Protein AF-A0A7R9XYP1-F1 (afdb_monomer_lite)

Structure (mmCIF, N/CA/C/O backbone):
data_AF-A0A7R9XYP1-F1
#
_entry.id   AF-A0A7R9XYP1-F1
#
loop_
_atom_site.group_PDB
_atom_site.id
_atom_site.type_symbol
_atom_site.label_atom_id
_atom_site.label_alt_id
_atom_site.label_comp_id
_atom_site.label_asym_id
_atom_site.label_entity_id
_atom_site.label_seq_id
_atom_site.pdbx_PDB_ins_code
_atom_site.Cartn_x
_atom_site.Cartn_y
_atom_site.Cartn_z
_atom_site.occupancy
_atom_site.B_iso_or_equiv
_atom_site.auth_seq_id
_atom_site.auth_comp_id
_atom_site.auth_asym_id
_atom_site.auth_atom_id
_atom_site.pdbx_PDB_model_num
ATOM 1 N N . GLY A 1 1 ? -7.549 13.924 6.462 1.00 68.00 1 GLY A N 1
ATOM 2 C CA . GLY A 1 1 ? -8.586 14.128 7.498 1.00 68.00 1 GLY A CA 1
ATOM 3 C C . GLY A 1 1 ? -9.269 12.816 7.848 1.00 68.00 1 GLY A C 1
ATOM 4 O O . GLY A 1 1 ? -9.060 11.840 7.143 1.00 68.00 1 GLY A O 1
ATOM 5 N N . ILE A 1 2 ? -10.069 12.779 8.919 1.00 80.44 2 ILE A N 1
ATOM 6 C CA . ILE A 1 2 ? -10.777 11.567 9.375 1.00 80.44 2 ILE A CA 1
ATOM 7 C C . ILE A 1 2 ? -12.283 11.784 9.229 1.00 80.44 2 ILE A C 1
ATOM 9 O O . ILE A 1 2 ? -12.805 12.794 9.703 1.00 80.44 2 ILE A O 1
ATOM 13 N N . ARG A 1 3 ? -12.987 10.841 8.600 1.00 81.38 3 ARG A N 1
ATOM 14 C CA . ARG A 1 3 ? -14.446 10.873 8.453 1.00 81.38 3 ARG A CA 1
ATOM 15 C C . ARG A 1 3 ? -15.066 9.617 9.051 1.00 81.38 3 ARG A C 1
ATOM 17 O O . ARG A 1 3 ? -14.704 8.514 8.659 1.00 81.38 3 ARG A O 1
ATOM 24 N N . TYR A 1 4 ? -16.046 9.801 9.931 1.00 76.25 4 TYR A N 1
ATOM 25 C CA . TYR A 1 4 ? -16.858 8.718 10.486 1.00 76.25 4 TYR A CA 1
ATOM 26 C C . TYR A 1 4 ? -18.240 8.715 9.852 1.00 76.25 4 TYR A C 1
ATOM 28 O O . TYR A 1 4 ? -18.924 9.742 9.810 1.00 76.25 4 TYR A O 1
ATOM 36 N N . GLN A 1 5 ? -18.651 7.553 9.367 1.00 76.19 5 GLN A N 1
ATOM 37 C CA . GLN A 1 5 ? -19.993 7.326 8.861 1.00 76.19 5 GLN A CA 1
ATOM 38 C C . GLN A 1 5 ? -20.880 6.696 9.936 1.00 76.19 5 GLN A C 1
ATOM 40 O O . GLN A 1 5 ? -20.410 6.140 10.928 1.00 76.19 5 GLN A O 1
ATOM 45 N N . ARG A 1 6 ? -22.199 6.828 9.761 1.00 66.88 6 ARG A N 1
ATOM 46 C CA . ARG A 1 6 ? -23.190 6.333 10.733 1.00 66.88 6 ARG A CA 1
ATOM 47 C C . ARG A 1 6 ? -23.241 4.806 10.808 1.00 66.88 6 ARG A C 1
ATOM 49 O O . ARG A 1 6 ? -23.666 4.277 11.826 1.00 66.88 6 ARG A O 1
ATOM 56 N N . ASP A 1 7 ? -22.811 4.131 9.751 1.00 69.12 7 ASP A N 1
ATOM 57 C CA . ASP A 1 7 ? -22.684 2.674 9.648 1.00 69.12 7 ASP A CA 1
ATOM 58 C C . ASP A 1 7 ? -21.411 2.125 10.322 1.00 69.12 7 ASP A C 1
ATOM 60 O O . ASP A 1 7 ? -21.233 0.913 10.399 1.00 69.12 7 ASP A O 1
ATOM 64 N N . GLY A 1 8 ? -20.542 2.998 10.848 1.00 66.44 8 GLY A N 1
ATOM 65 C CA . GLY A 1 8 ? -19.290 2.612 11.498 1.00 66.44 8 GLY A CA 1
ATOM 66 C C . GLY A 1 8 ? -18.087 2.534 10.556 1.00 66.44 8 GLY A C 1
ATOM 67 O O . GLY A 1 8 ? -16.997 2.193 11.017 1.00 66.44 8 GLY A O 1
ATOM 68 N N . VAL A 1 9 ? -18.243 2.884 9.272 1.00 74.75 9 VAL A N 1
ATOM 69 C CA . VAL A 1 9 ? -17.114 3.020 8.343 1.00 74.75 9 VAL A CA 1
ATOM 70 C C . VAL A 1 9 ? -16.311 4.274 8.690 1.00 74.75 9 VAL A C 1
ATOM 72 O O . VAL A 1 9 ? -16.847 5.388 8.721 1.00 74.75 9 VAL A O 1
ATOM 75 N N . THR A 1 10 ? -15.007 4.103 8.906 1.00 76.88 10 THR A N 1
ATOM 76 C CA . THR A 1 10 ? -14.071 5.208 9.140 1.00 76.88 10 THR A CA 1
ATOM 77 C C . THR A 1 10 ? -13.131 5.354 7.958 1.00 76.88 10 THR A C 1
ATOM 79 O O . THR A 1 10 ? -12.474 4.395 7.563 1.00 76.88 10 THR A O 1
ATOM 82 N N . LEU A 1 11 ? -13.035 6.567 7.423 1.00 82.44 11 LEU A N 1
ATOM 83 C CA . LEU A 1 11 ? -12.125 6.902 6.338 1.00 82.44 11 LEU A CA 1
ATOM 84 C C . LEU A 1 11 ? -11.005 7.798 6.867 1.00 82.44 11 LEU A C 1
ATOM 86 O O . LEU A 1 11 ? -11.275 8.835 7.479 1.00 82.44 11 LEU A O 1
ATOM 90 N N . TYR A 1 12 ? -9.761 7.392 6.628 1.00 83.12 12 TYR A N 1
ATOM 91 C CA . TYR A 1 12 ? -8.555 8.116 7.020 1.00 83.12 12 TYR A CA 1
ATOM 92 C C . TYR A 1 12 ? -7.833 8.593 5.761 1.00 83.12 12 TYR A C 1
ATOM 94 O O . TYR A 1 12 ? -7.255 7.795 5.037 1.00 83.12 12 TYR A O 1
ATOM 102 N N . GLY A 1 13 ? -7.875 9.896 5.499 1.00 83.25 13 GLY A N 1
ATOM 103 C CA . GLY A 1 13 ? -7.044 10.530 4.478 1.00 83.25 13 GLY A CA 1
ATOM 104 C C . GLY A 1 13 ? -5.761 11.057 5.108 1.00 83.25 13 GLY A C 1
ATOM 105 O O . GLY A 1 13 ? -5.828 11.907 6.004 1.00 83.25 13 GLY A O 1
ATOM 106 N N . LEU A 1 14 ? -4.612 10.581 4.643 1.00 83.06 14 LEU A N 1
ATOM 107 C CA . LEU A 1 14 ? -3.297 11.004 5.110 1.00 83.06 14 LEU A CA 1
ATOM 108 C C . LEU A 1 14 ? -2.415 11.312 3.898 1.00 83.06 14 LEU A C 1
ATOM 110 O O . LEU A 1 14 ? -2.340 10.510 2.974 1.00 83.06 14 LEU A O 1
ATOM 114 N N . LYS A 1 15 ? -1.768 12.480 3.910 1.00 83.31 15 LYS A N 1
ATOM 115 C CA . LYS A 1 15 ? -0.776 12.869 2.908 1.00 83.31 15 LYS A CA 1
ATOM 116 C C . LYS A 1 15 ? 0.605 12.664 3.518 1.00 83.31 15 LYS A C 1
ATOM 118 O O . LYS A 1 15 ? 0.927 13.305 4.517 1.00 83.31 15 LYS A O 1
ATOM 123 N N . VAL A 1 16 ? 1.387 11.754 2.947 1.00 79.62 16 VAL A N 1
ATOM 124 C CA . VAL A 1 16 ? 2.772 11.512 3.363 1.00 79.62 16 VAL A CA 1
ATOM 125 C C . VAL A 1 16 ? 3.680 12.412 2.534 1.00 79.62 16 VAL A C 1
ATOM 127 O O . VAL A 1 16 ? 3.735 12.262 1.320 1.00 79.62 16 VAL A O 1
ATOM 130 N N . GLU A 1 17 ? 4.380 13.349 3.173 1.00 75.50 17 GLU A N 1
ATOM 131 C CA . GLU A 1 17 ? 5.321 14.246 2.478 1.00 75.50 17 GLU A CA 1
ATOM 132 C C . GLU A 1 17 ? 6.781 13.789 2.618 1.00 75.50 17 GLU A C 1
ATOM 134 O O . GLU A 1 17 ? 7.586 13.999 1.717 1.00 75.50 17 GLU A O 1
ATOM 139 N N . ALA A 1 18 ? 7.139 13.131 3.720 1.00 72.94 18 ALA A N 1
ATOM 140 C CA . ALA A 1 18 ? 8.477 12.588 3.935 1.00 72.94 18 ALA A CA 1
ATOM 141 C C . ALA A 1 18 ? 8.430 11.428 4.935 1.00 72.94 18 ALA A C 1
ATOM 143 O O . ALA A 1 18 ? 7.580 11.409 5.830 1.00 72.94 18 ALA A O 1
ATOM 144 N N . ILE A 1 19 ? 9.361 10.481 4.797 1.00 75.56 19 ILE A N 1
ATOM 145 C CA . ILE A 1 19 ? 9.576 9.403 5.768 1.00 75.56 19 ILE A CA 1
ATOM 146 C C . ILE A 1 19 ? 11.072 9.349 6.088 1.00 75.56 19 ILE A C 1
ATOM 148 O O . ILE A 1 19 ? 11.888 9.102 5.202 1.00 75.56 19 ILE A O 1
ATOM 152 N N . MET A 1 20 ? 11.422 9.542 7.363 1.00 73.25 20 MET A N 1
ATOM 153 C CA . MET A 1 20 ? 12.812 9.576 7.846 1.00 73.25 20 MET A CA 1
ATOM 154 C C . MET A 1 20 ? 13.669 10.596 7.064 1.00 73.25 20 MET A C 1
ATOM 156 O O . MET A 1 20 ? 13.310 11.770 7.023 1.00 73.25 20 MET A O 1
ATOM 160 N N . ASP A 1 21 ? 14.775 10.155 6.454 1.00 65.00 21 ASP A N 1
ATOM 161 C CA . ASP A 1 21 ? 15.708 10.989 5.682 1.00 65.00 21 ASP A CA 1
ATOM 162 C C . ASP A 1 21 ? 15.315 11.129 4.196 1.00 65.00 21 ASP A C 1
ATOM 164 O O . ASP A 1 21 ? 15.906 11.930 3.468 1.00 65.00 21 ASP A O 1
ATOM 168 N N . SER A 1 22 ? 14.317 10.368 3.726 1.00 61.91 22 SER A N 1
ATOM 169 C CA . SER A 1 22 ? 13.811 10.454 2.352 1.00 61.91 22 SER A CA 1
ATOM 170 C C . SER A 1 22 ? 12.846 11.634 2.223 1.00 61.91 22 SER A C 1
ATOM 172 O O . SER A 1 22 ? 11.719 11.603 2.728 1.00 61.91 22 SER A O 1
ATOM 174 N N . VAL A 1 23 ? 13.295 12.684 1.531 1.00 57.50 23 VAL A N 1
ATOM 175 C CA . VAL A 1 23 ? 12.525 13.914 1.307 1.00 57.50 23 VAL A CA 1
ATOM 176 C C . VAL A 1 23 ? 11.779 13.836 -0.022 1.00 57.50 23 VAL A C 1
ATOM 178 O O . VAL A 1 23 ? 12.406 13.947 -1.072 1.00 57.50 23 VAL A O 1
ATOM 181 N N . LEU A 1 24 ? 10.446 13.741 0.055 1.00 56.75 24 LEU A N 1
ATOM 182 C CA . LEU A 1 24 ? 9.427 13.937 -0.994 1.00 56.75 24 LEU A CA 1
ATOM 183 C C . LEU A 1 24 ? 9.484 13.043 -2.250 1.00 56.75 24 LEU A C 1
ATOM 185 O O . LEU A 1 24 ? 8.442 12.619 -2.739 1.00 56.75 24 LEU A O 1
ATOM 189 N N . ASN A 1 25 ? 10.670 12.749 -2.768 1.00 58.84 25 ASN A N 1
ATOM 190 C CA . ASN A 1 25 ? 10.914 11.962 -3.965 1.00 58.84 25 ASN A CA 1
ATOM 191 C C . ASN A 1 25 ? 11.682 10.702 -3.552 1.00 58.84 25 ASN A C 1
ATOM 193 O O . ASN A 1 25 ? 12.667 10.795 -2.825 1.00 58.84 25 ASN A O 1
ATOM 197 N N . ASP A 1 26 ? 11.221 9.538 -4.004 1.00 67.19 26 ASP A N 1
ATOM 198 C CA . ASP A 1 26 ? 11.818 8.222 -3.721 1.00 67.19 26 ASP A CA 1
ATOM 199 C C . ASP A 1 26 ? 11.619 7.718 -2.277 1.00 67.19 26 ASP A C 1
ATOM 201 O O . ASP A 1 26 ? 12.551 7.363 -1.551 1.00 67.19 26 ASP A O 1
ATOM 205 N N . LEU A 1 27 ? 10.351 7.643 -1.863 1.00 77.94 27 LEU A N 1
ATOM 206 C CA . LEU A 1 27 ? 9.949 6.883 -0.678 1.00 77.94 27 LEU A CA 1
ATOM 207 C C . LEU A 1 27 ? 10.063 5.379 -0.962 1.00 77.94 27 LEU A C 1
ATOM 209 O O . LEU A 1 27 ? 9.437 4.876 -1.894 1.00 77.94 27 LEU A O 1
ATOM 213 N N . SER A 1 28 ? 10.829 4.654 -0.143 1.00 82.56 28 SER A N 1
ATOM 214 C CA . SER A 1 28 ? 10.890 3.194 -0.242 1.00 82.56 28 SER A CA 1
ATOM 215 C C . SER A 1 28 ? 9.595 2.551 0.259 1.00 82.56 28 SER A C 1
ATOM 217 O O . SER A 1 28 ? 9.024 2.976 1.272 1.00 82.56 28 SER A O 1
ATOM 219 N N . LEU A 1 29 ? 9.152 1.495 -0.432 1.00 83.50 29 LEU A N 1
ATOM 220 C CA . LEU A 1 29 ? 7.969 0.722 -0.045 1.00 83.50 29 LEU A CA 1
ATOM 221 C C . LEU A 1 29 ? 8.130 0.108 1.351 1.00 83.50 29 LEU A C 1
ATOM 223 O O . LEU A 1 29 ? 7.180 0.138 2.125 1.00 83.50 29 LEU A O 1
ATOM 227 N N . ASP A 1 30 ? 9.336 -0.327 1.725 1.00 84.81 30 ASP A N 1
ATOM 228 C CA . ASP A 1 30 ? 9.619 -0.858 3.067 1.00 84.81 30 ASP A CA 1
ATOM 229 C C . ASP A 1 30 ? 9.391 0.181 4.180 1.00 84.81 30 ASP A C 1
ATOM 231 O O . ASP A 1 30 ? 8.789 -0.108 5.220 1.00 84.81 30 ASP A O 1
ATOM 235 N N . ASN A 1 31 ? 9.871 1.417 3.988 1.00 85.00 31 ASN A N 1
ATOM 236 C CA . ASN A 1 31 ? 9.677 2.480 4.977 1.00 85.00 31 ASN A CA 1
ATOM 237 C C . ASN A 1 31 ? 8.201 2.875 5.060 1.00 85.00 31 ASN A C 1
ATOM 239 O O . ASN A 1 31 ? 7.687 3.116 6.154 1.00 85.00 31 ASN A O 1
ATOM 243 N N . LEU A 1 32 ? 7.508 2.890 3.920 1.00 85.75 32 LEU A N 1
ATOM 244 C CA . LEU A 1 32 ? 6.071 3.120 3.862 1.00 85.75 32 LEU A CA 1
ATOM 245 C C . LEU A 1 32 ? 5.298 2.001 4.576 1.00 85.75 32 LEU A C 1
ATOM 247 O O . LEU A 1 32 ? 4.428 2.311 5.384 1.00 85.75 32 LEU A O 1
ATOM 251 N N . ALA A 1 33 ? 5.645 0.726 4.383 1.00 85.94 33 ALA A N 1
ATOM 252 C CA . ALA A 1 33 ? 5.014 -0.407 5.066 1.00 85.94 33 ALA A CA 1
ATOM 253 C C . ALA A 1 33 ? 5.140 -0.312 6.600 1.00 85.94 33 ALA A C 1
ATOM 255 O O . ALA A 1 33 ? 4.184 -0.583 7.335 1.00 85.94 33 ALA A O 1
ATOM 256 N N . ARG A 1 34 ? 6.296 0.147 7.100 1.00 87.31 34 ARG A N 1
ATOM 257 C CA . ARG A 1 34 ? 6.511 0.404 8.536 1.00 87.31 34 ARG A CA 1
ATOM 258 C C . ARG A 1 34 ? 5.602 1.508 9.063 1.00 87.31 34 ARG A C 1
ATOM 260 O O . ARG A 1 34 ? 4.874 1.280 10.024 1.00 87.31 34 ARG A O 1
ATOM 267 N N . VAL A 1 35 ? 5.582 2.660 8.390 1.00 87.69 35 VAL A N 1
ATOM 268 C CA . VAL A 1 35 ? 4.698 3.779 8.757 1.00 87.69 35 VAL A CA 1
ATOM 269 C C . VAL A 1 35 ? 3.229 3.352 8.705 1.00 87.69 35 VAL A C 1
ATOM 271 O O . VAL A 1 35 ? 2.442 3.714 9.577 1.00 87.69 35 VAL A O 1
ATOM 274 N N . MET A 1 36 ? 2.852 2.534 7.723 1.00 85.56 36 MET A N 1
ATOM 275 C CA . MET A 1 36 ? 1.498 2.001 7.618 1.00 85.56 36 MET A CA 1
ATOM 276 C C . MET A 1 36 ? 1.149 1.085 8.787 1.00 85.56 36 MET A C 1
ATOM 278 O O . MET A 1 36 ? 0.054 1.204 9.324 1.00 85.56 36 MET A O 1
ATOM 282 N N . THR A 1 37 ? 2.064 0.230 9.238 1.00 86.69 37 THR A N 1
ATOM 283 C CA . THR A 1 37 ? 1.825 -0.623 10.414 1.00 86.69 37 THR A CA 1
ATOM 284 C C . THR A 1 37 ? 1.485 0.216 11.650 1.00 86.69 37 THR A C 1
ATOM 286 O O . THR A 1 37 ? 0.521 -0.088 12.358 1.00 86.69 37 THR A O 1
ATOM 289 N N . ASP A 1 38 ? 2.201 1.322 11.856 1.00 87.75 38 ASP A N 1
ATOM 290 C CA . ASP A 1 38 ? 1.940 2.246 12.963 1.00 87.75 38 ASP A CA 1
ATOM 291 C C . ASP A 1 38 ? 0.586 2.952 12.798 1.00 87.75 38 ASP A C 1
ATOM 293 O O . ASP A 1 38 ? -0.235 2.967 13.720 1.00 87.75 38 ASP A O 1
ATOM 297 N N . ILE A 1 39 ? 0.289 3.454 11.591 1.00 86.94 39 ILE A N 1
ATOM 298 C CA . ILE A 1 39 ? -1.009 4.070 11.270 1.00 86.94 39 ILE A CA 1
ATOM 299 C C . ILE A 1 39 ? -2.151 3.081 11.523 1.00 86.94 39 ILE A C 1
ATOM 301 O O . ILE A 1 39 ? -3.197 3.466 12.053 1.00 86.94 39 ILE A O 1
ATOM 305 N N . HIS A 1 40 ? -1.981 1.807 11.172 1.00 85.50 40 HIS A N 1
ATOM 306 C CA . HIS A 1 40 ? -2.975 0.764 11.414 1.00 85.50 40 HIS A CA 1
ATOM 307 C C . HIS A 1 40 ? -3.206 0.548 12.905 1.00 85.50 40 HIS A C 1
ATOM 309 O O . HIS A 1 40 ? -4.359 0.487 13.320 1.00 85.50 40 HIS A O 1
ATOM 315 N N . GLN A 1 41 ? -2.175 0.491 13.738 1.00 84.81 41 GLN A N 1
ATOM 316 C CA . GLN A 1 41 ? -2.389 0.318 15.177 1.00 84.81 41 GLN A CA 1
ATOM 317 C C . GLN A 1 41 ? -3.020 1.563 15.813 1.00 84.81 41 GLN A C 1
ATOM 319 O O . GLN A 1 41 ? -4.012 1.469 16.541 1.00 84.81 41 GLN A O 1
ATOM 324 N N . ASP A 1 42 ? -2.512 2.749 15.495 1.00 85.75 42 ASP A N 1
ATOM 325 C CA . ASP A 1 42 ? -2.949 3.974 16.163 1.00 85.75 42 ASP A CA 1
ATOM 326 C C . ASP A 1 42 ? -4.323 4.453 15.691 1.00 85.75 42 ASP A C 1
ATOM 328 O O . ASP A 1 42 ? -5.113 4.961 16.490 1.00 85.75 42 ASP A O 1
ATOM 332 N N . SER A 1 43 ? -4.691 4.207 14.432 1.00 84.81 43 SER A N 1
ATOM 333 C CA . SER A 1 43 ? -6.048 4.513 13.962 1.00 84.81 43 SER A CA 1
ATOM 334 C C . SER A 1 43 ? -7.124 3.685 14.679 1.00 84.81 43 SER A C 1
ATOM 336 O O . SER A 1 43 ? -8.248 4.171 14.840 1.00 84.81 43 SER A O 1
ATOM 338 N N . SER A 1 44 ? -6.809 2.475 15.171 1.00 83.12 44 SER A N 1
ATOM 339 C CA . SER A 1 44 ? -7.749 1.700 15.999 1.00 83.12 44 SER A CA 1
ATOM 340 C C . SER A 1 44 ? -8.022 2.392 17.335 1.00 83.12 44 SER A C 1
ATOM 342 O O . SER A 1 44 ? -9.186 2.666 17.636 1.00 83.12 44 SER A O 1
ATOM 344 N N . LYS A 1 45 ? -6.966 2.812 18.039 1.00 83.38 45 LYS A N 1
ATOM 345 C CA . LYS A 1 45 ? -7.059 3.562 19.305 1.00 83.38 45 LYS A CA 1
ATOM 346 C C . LYS A 1 45 ? -7.769 4.909 19.142 1.00 83.38 45 LYS A C 1
ATOM 348 O O . LYS A 1 45 ? -8.588 5.310 19.975 1.00 83.38 45 LYS A O 1
ATOM 353 N N . VAL A 1 46 ? -7.489 5.618 18.044 1.00 83.31 46 VAL A N 1
ATOM 354 C CA . VAL A 1 46 ? -8.156 6.889 17.716 1.00 83.31 46 VAL A CA 1
ATOM 355 C C . VAL A 1 46 ? -9.647 6.666 17.450 1.00 83.31 46 VAL A C 1
ATOM 357 O O . VAL A 1 46 ? -10.468 7.458 17.910 1.00 83.31 46 VAL A O 1
ATOM 360 N N . THR A 1 47 ? -10.021 5.582 16.756 1.00 80.19 47 THR A N 1
ATOM 361 C CA . THR A 1 47 ? -11.439 5.217 16.576 1.00 80.19 47 THR A CA 1
ATOM 362 C C . THR A 1 47 ? -12.116 4.956 17.916 1.00 80.19 47 THR A C 1
ATOM 364 O O . THR A 1 47 ? -13.218 5.450 18.151 1.00 80.19 47 THR A O 1
ATOM 367 N N . GLU A 1 48 ? -11.479 4.192 18.806 1.00 80.25 48 GLU A N 1
ATOM 368 C CA . GLU A 1 48 ? -12.050 3.892 20.120 1.00 80.25 48 GLU A CA 1
ATOM 369 C C . GLU A 1 48 ? -12.298 5.181 20.916 1.00 80.25 48 GLU A C 1
ATOM 371 O O . GLU A 1 48 ? -13.384 5.372 21.457 1.00 80.25 48 GLU A O 1
ATOM 376 N N . SER A 1 49 ? -11.357 6.126 20.876 1.00 82.12 49 SER A N 1
ATOM 377 C CA . SER A 1 49 ? -11.471 7.421 21.564 1.00 82.12 49 SER A CA 1
ATOM 378 C C . SER A 1 49 ? -12.588 8.327 21.022 1.00 82.12 49 SER A C 1
ATOM 380 O O . SER A 1 49 ? -13.118 9.160 21.755 1.00 82.12 49 SER A O 1
ATOM 382 N N . LEU A 1 50 ? -12.944 8.189 19.741 1.00 80.50 50 LEU A N 1
ATOM 383 C CA . LEU A 1 50 ? -13.942 9.027 19.062 1.00 80.50 50 LEU A CA 1
ATOM 384 C C . LEU A 1 50 ? -15.333 8.382 18.983 1.00 80.50 50 LEU A C 1
ATOM 386 O O . LEU A 1 50 ? -16.289 9.028 18.550 1.00 80.50 50 LEU A O 1
ATOM 390 N N . THR A 1 51 ? -15.467 7.123 19.400 1.00 79.69 51 THR A N 1
ATOM 391 C CA . THR A 1 51 ? -16.735 6.386 19.380 1.00 79.69 51 THR A CA 1
ATOM 392 C C . THR A 1 51 ? -17.432 6.422 20.736 1.00 79.69 51 THR A C 1
ATOM 394 O O . THR A 1 51 ? -16.819 6.482 21.799 1.00 79.69 51 THR A O 1
ATOM 397 N N . SER A 1 52 ? -18.765 6.389 20.716 1.00 84.88 52 SER A N 1
ATOM 398 C CA . SER A 1 52 ? -19.562 6.291 21.941 1.00 84.88 52 SER A CA 1
ATOM 399 C C . SER A 1 52 ? -19.420 4.911 22.595 1.00 84.88 52 SER A C 1
ATOM 401 O O . SER A 1 52 ? -19.184 3.911 21.918 1.00 84.88 52 SER A O 1
ATOM 403 N N . LYS A 1 53 ? -19.691 4.815 23.905 1.00 86.56 53 LYS A N 1
ATOM 404 C CA . LYS A 1 53 ? -19.692 3.530 24.640 1.00 86.56 53 LYS A CA 1
ATOM 405 C C . LYS A 1 53 ? -20.572 2.455 23.988 1.00 86.56 53 LYS A C 1
ATOM 407 O O . LYS A 1 53 ? -20.252 1.273 24.038 1.00 86.56 53 LYS A O 1
ATOM 412 N N . HIS A 1 54 ? -21.686 2.853 23.372 1.00 86.19 54 HIS A N 1
ATOM 413 C CA . HIS A 1 54 ? -22.562 1.922 22.661 1.00 86.19 54 HIS A CA 1
ATOM 414 C C . HIS A 1 54 ? -21.883 1.343 21.411 1.00 86.19 54 HIS A C 1
ATOM 416 O O . HIS A 1 54 ? -21.890 0.130 21.215 1.00 86.19 54 HIS A O 1
ATOM 422 N N . GLN A 1 55 ? -21.241 2.194 20.607 1.00 82.56 55 GLN A N 1
ATOM 423 C CA . GLN A 1 55 ? -20.495 1.773 19.418 1.00 82.56 55 GLN A CA 1
ATOM 424 C C . GLN A 1 55 ? -19.285 0.909 19.785 1.00 82.56 55 GLN A C 1
ATOM 426 O O . GLN A 1 55 ? -19.042 -0.095 19.125 1.00 82.56 55 GLN A O 1
ATOM 431 N N . GLN A 1 56 ? -18.578 1.233 20.871 1.00 84.44 56 GLN A N 1
ATOM 432 C CA . GLN A 1 56 ? -17.484 0.405 21.388 1.00 84.44 56 GLN A CA 1
ATOM 433 C C . GLN A 1 56 ? -17.968 -1.003 21.762 1.00 84.44 56 GLN A C 1
ATOM 435 O O . GLN A 1 56 ? -17.354 -1.992 21.369 1.00 84.44 56 GLN A O 1
ATOM 440 N N . ASN A 1 57 ? -19.105 -1.115 22.457 1.00 86.44 57 ASN A N 1
ATOM 441 C CA . ASN A 1 57 ? -19.690 -2.414 22.799 1.00 86.44 57 ASN A CA 1
ATOM 442 C C . ASN A 1 57 ? -20.106 -3.210 21.555 1.00 86.44 57 ASN A C 1
ATOM 444 O O . ASN A 1 57 ? -19.900 -4.423 21.508 1.00 86.44 57 ASN A O 1
ATOM 448 N N . MET A 1 58 ? -20.658 -2.536 20.544 1.00 83.81 58 MET A N 1
ATOM 449 C CA . MET A 1 58 ? -21.006 -3.164 19.270 1.00 83.81 58 MET A CA 1
ATOM 450 C C . MET A 1 58 ? -19.757 -3.666 18.536 1.00 83.81 58 MET A C 1
ATOM 452 O O . MET A 1 58 ? -19.716 -4.826 18.136 1.00 83.81 58 MET A O 1
ATOM 456 N N . LEU A 1 59 ? -18.712 -2.841 18.421 1.00 80.75 59 LEU A N 1
ATOM 457 C CA . LEU A 1 59 ? -17.435 -3.233 17.817 1.00 80.75 59 LEU A CA 1
ATOM 458 C C . LEU A 1 59 ? -16.805 -4.413 18.563 1.00 80.75 59 LEU A C 1
ATOM 460 O O . LEU A 1 59 ? -16.395 -5.387 17.938 1.00 80.75 59 LEU A O 1
ATOM 464 N N . ARG A 1 60 ? -16.799 -4.380 19.899 1.00 86.12 60 ARG A N 1
ATOM 465 C CA . ARG A 1 60 ? -16.300 -5.484 20.724 1.00 86.12 60 ARG A CA 1
ATOM 466 C C . ARG A 1 60 ? -17.058 -6.786 20.464 1.00 86.12 60 ARG A C 1
ATOM 468 O O . ARG A 1 60 ? -16.438 -7.844 20.449 1.00 86.12 60 ARG A O 1
ATOM 475 N N . MET A 1 61 ? -18.374 -6.722 20.261 1.00 86.62 61 MET A N 1
ATOM 476 C CA . MET A 1 61 ? -19.193 -7.895 19.945 1.00 86.62 61 MET A CA 1
ATOM 477 C C . MET A 1 61 ? -18.887 -8.438 18.544 1.00 86.62 61 MET A C 1
ATOM 479 O O . MET A 1 61 ? -18.656 -9.635 18.402 1.00 86.62 61 MET A O 1
ATOM 483 N N . VAL A 1 62 ? -18.833 -7.569 17.530 1.00 85.88 62 VAL A N 1
ATOM 484 C CA . VAL A 1 62 ? -18.557 -7.957 16.134 1.00 85.88 62 VAL A CA 1
ATOM 485 C C . VAL A 1 62 ? -17.167 -8.578 15.991 1.00 85.88 62 VAL A C 1
ATOM 487 O O . VAL A 1 62 ? -17.011 -9.591 15.318 1.00 85.88 62 VAL A O 1
ATOM 490 N N . PHE A 1 63 ? -16.165 -8.005 16.661 1.00 83.88 63 PHE A N 1
ATOM 491 C CA . PHE A 1 63 ? -14.780 -8.479 16.608 1.00 83.88 63 PHE A CA 1
ATOM 492 C C . PHE A 1 63 ? -14.420 -9.450 17.739 1.00 83.88 63 PHE A C 1
ATOM 494 O O . PHE A 1 63 ? -13.245 -9.758 17.923 1.00 83.88 63 PHE A O 1
ATOM 501 N N . ASN A 1 64 ? -15.403 -9.926 18.512 1.00 88.56 64 ASN A N 1
ATOM 502 C CA . ASN A 1 64 ? -15.219 -10.867 19.621 1.00 88.56 64 ASN A CA 1
ATOM 503 C C . ASN A 1 64 ? -14.072 -10.484 20.588 1.00 88.56 64 ASN A C 1
ATOM 505 O O . ASN A 1 64 ? -13.254 -11.314 20.981 1.00 88.56 64 ASN A O 1
ATOM 509 N N . GLY A 1 65 ? -13.976 -9.199 20.939 1.00 85.50 65 GLY A N 1
ATOM 510 C CA . GLY A 1 65 ? -12.921 -8.660 21.804 1.00 85.50 65 GLY A CA 1
ATOM 511 C C . GLY A 1 65 ? -11.605 -8.298 21.109 1.00 85.50 65 GLY A C 1
ATOM 512 O O . GLY A 1 65 ? -10.696 -7.828 21.787 1.00 85.50 65 GLY A O 1
ATOM 513 N N . ASN A 1 66 ? -11.500 -8.475 19.789 1.00 84.81 66 ASN A N 1
ATOM 514 C CA . ASN A 1 66 ? -10.306 -8.166 19.001 1.00 84.81 66 ASN A CA 1
ATOM 515 C C . ASN A 1 66 ? -10.465 -6.893 18.143 1.00 84.81 66 ASN A C 1
ATOM 517 O O . ASN A 1 66 ? -9.964 -6.813 17.024 1.00 84.81 66 ASN A O 1
ATOM 521 N N . GLN A 1 67 ? -11.196 -5.890 18.645 1.00 82.56 67 GLN A N 1
ATOM 522 C CA . GLN A 1 67 ? -11.493 -4.659 17.898 1.00 82.56 67 GLN A CA 1
ATOM 523 C C . GLN A 1 67 ? -10.267 -3.764 17.616 1.00 82.56 67 GLN A C 1
ATOM 525 O O . GLN A 1 67 ? -10.358 -2.840 16.805 1.00 82.56 67 GLN A O 1
ATOM 530 N N . GLU A 1 68 ? -9.124 -4.030 18.249 1.00 81.25 68 GLU A N 1
ATOM 531 C CA . GLU A 1 68 ? -7.869 -3.325 17.961 1.00 81.25 68 GLU A CA 1
ATOM 532 C C . GLU A 1 68 ? -7.220 -3.823 16.661 1.00 81.25 68 GLU A C 1
ATOM 534 O O . GLU A 1 68 ? -6.720 -3.016 15.876 1.00 81.25 68 GLU A O 1
ATOM 539 N N . ASN A 1 69 ? -7.336 -5.122 16.366 1.00 81.62 69 ASN A N 1
ATOM 540 C CA . ASN A 1 69 ? -6.777 -5.764 15.170 1.00 81.62 69 ASN A CA 1
ATOM 541 C C . ASN A 1 69 ? -7.791 -5.822 14.017 1.00 81.62 69 ASN A C 1
ATOM 543 O O . ASN A 1 69 ? -7.913 -6.826 13.318 1.00 81.62 69 ASN A O 1
ATOM 547 N N . ARG A 1 70 ? -8.575 -4.754 13.841 1.00 81.88 70 ARG A N 1
ATOM 548 C CA . ARG A 1 70 ? -9.533 -4.659 12.735 1.00 81.88 70 ARG A CA 1
ATOM 549 C C . ARG A 1 70 ? -8.800 -4.615 11.402 1.00 81.88 70 ARG A C 1
ATOM 551 O O . ARG A 1 70 ? -7.919 -3.777 11.221 1.00 81.88 70 ARG A O 1
ATOM 558 N N . ASN A 1 71 ? -9.247 -5.444 10.463 1.00 81.19 71 ASN A N 1
ATOM 559 C CA . ASN A 1 71 ? -8.788 -5.390 9.080 1.00 81.19 71 ASN A CA 1
ATOM 560 C C . ASN A 1 71 ? -9.090 -4.013 8.484 1.00 81.19 71 ASN A C 1
ATOM 562 O O . ASN A 1 71 ? -10.181 -3.462 8.666 1.00 81.19 71 ASN A O 1
ATOM 566 N N . LYS A 1 72 ? -8.116 -3.469 7.763 1.00 85.75 72 LYS A N 1
ATOM 567 C CA . LYS A 1 72 ? -8.187 -2.163 7.113 1.00 85.75 72 LYS A CA 1
ATOM 568 C C . LYS A 1 72 ? -7.719 -2.319 5.683 1.00 85.75 72 LYS A C 1
ATOM 570 O O . LYS A 1 72 ? -6.800 -3.086 5.418 1.00 85.75 72 LYS A O 1
ATOM 575 N N . VAL A 1 73 ? -8.371 -1.583 4.794 1.00 86.69 73 VAL A N 1
ATOM 576 C CA . VAL A 1 73 ? -8.035 -1.560 3.374 1.00 86.69 73 VAL A CA 1
ATOM 577 C C . VAL A 1 73 ? -7.255 -0.288 3.096 1.00 86.69 73 VAL A C 1
ATOM 579 O O . VAL A 1 73 ? -7.719 0.806 3.426 1.00 86.69 73 VAL A O 1
ATOM 582 N N . ASN A 1 74 ? -6.080 -0.439 2.496 1.00 87.88 74 ASN A N 1
ATOM 583 C CA . ASN A 1 74 ? -5.225 0.684 2.138 1.00 87.88 74 ASN A CA 1
ATOM 584 C C . ASN A 1 74 ? -5.473 1.116 0.698 1.00 87.88 74 ASN A C 1
ATOM 586 O O . ASN A 1 74 ? -5.594 0.279 -0.190 1.00 87.88 74 ASN A O 1
ATOM 590 N N . VAL A 1 75 ? -5.498 2.422 0.453 1.00 89.19 75 VAL A N 1
ATOM 591 C CA . VAL A 1 75 ? -5.515 2.968 -0.905 1.00 89.19 75 VAL A CA 1
ATOM 592 C C . VAL A 1 75 ? -4.355 3.938 -1.030 1.00 89.19 75 VAL A C 1
ATOM 594 O O . VAL A 1 75 ? -4.319 4.956 -0.340 1.00 89.19 75 VAL A O 1
ATOM 597 N N . PHE A 1 76 ? -3.406 3.601 -1.895 1.00 88.31 76 PHE A N 1
ATOM 598 C CA . PHE A 1 76 ? -2.256 4.435 -2.207 1.00 88.31 76 PHE A CA 1
ATOM 599 C C . PHE A 1 76 ? -2.475 5.121 -3.540 1.00 88.31 76 PHE A C 1
ATOM 601 O O . PHE A 1 76 ? -2.832 4.479 -4.526 1.00 88.31 76 PHE A O 1
ATOM 608 N N . ILE A 1 77 ? -2.236 6.424 -3.555 1.00 87.50 77 ILE A N 1
ATOM 609 C CA . ILE A 1 77 ? -2.279 7.250 -4.752 1.00 87.50 77 ILE A CA 1
ATOM 610 C C . ILE A 1 77 ? -0.915 7.923 -4.845 1.00 87.50 77 ILE A C 1
ATOM 612 O O . ILE A 1 77 ? -0.496 8.600 -3.906 1.00 87.50 77 ILE A O 1
ATOM 616 N N . ALA A 1 78 ? -0.211 7.692 -5.947 1.00 85.38 78 ALA A N 1
ATOM 617 C CA . ALA A 1 78 ? 1.120 8.230 -6.185 1.00 85.38 78 ALA A CA 1
ATOM 618 C C . ALA A 1 78 ? 1.234 8.789 -7.606 1.00 85.38 78 ALA A C 1
ATOM 620 O O . ALA A 1 78 ? 0.738 8.197 -8.560 1.00 85.38 78 ALA A O 1
ATOM 621 N N . GLU A 1 79 ? 1.954 9.898 -7.766 1.00 83.19 79 GLU A N 1
ATOM 622 C CA . GLU A 1 79 ? 2.190 10.508 -9.085 1.00 83.19 79 GLU A CA 1
ATOM 623 C C . GLU A 1 79 ? 3.133 9.670 -9.955 1.00 83.19 79 GLU A C 1
ATOM 625 O O . GLU A 1 79 ? 3.080 9.701 -11.185 1.00 83.19 79 GLU A O 1
ATOM 630 N N . LYS A 1 80 ? 4.032 8.915 -9.319 1.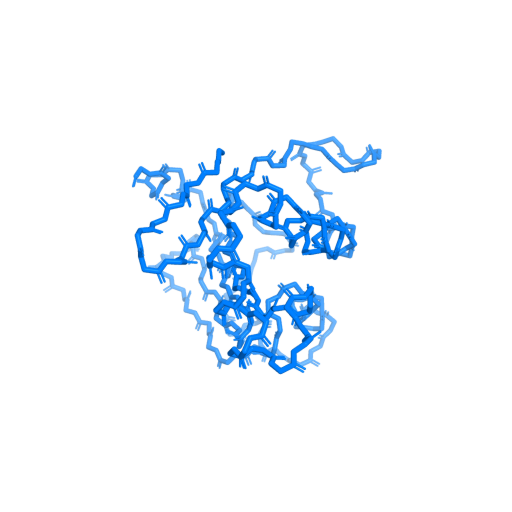00 82.06 80 LYS A N 1
ATOM 631 C CA . LYS A 1 80 ? 5.049 8.128 -10.005 1.00 82.06 80 LYS A CA 1
ATOM 632 C C . LYS A 1 80 ? 5.448 6.914 -9.179 1.00 82.06 80 LYS A C 1
ATOM 634 O O . LYS A 1 80 ? 5.605 6.998 -7.966 1.00 82.06 80 LYS A O 1
ATOM 639 N N . ILE A 1 81 ? 5.693 5.814 -9.881 1.00 83.88 81 ILE A N 1
ATOM 640 C CA . ILE A 1 81 ? 6.361 4.621 -9.367 1.00 83.88 81 ILE A CA 1
ATOM 641 C C . ILE A 1 81 ? 7.674 4.411 -10.133 1.00 83.88 81 ILE A C 1
ATOM 643 O O . ILE A 1 81 ? 7.738 4.621 -11.350 1.00 83.88 81 ILE A O 1
ATOM 647 N N . THR A 1 82 ? 8.734 4.033 -9.420 1.00 82.88 82 THR A N 1
ATOM 648 C CA . THR A 1 82 ? 10.066 3.783 -9.986 1.00 82.88 82 THR A CA 1
ATOM 649 C C . THR A 1 82 ? 10.514 2.368 -9.596 1.00 82.88 82 THR A C 1
ATOM 651 O O . THR A 1 82 ? 10.497 2.066 -8.409 1.00 82.88 82 THR A O 1
ATOM 654 N N . PRO A 1 83 ? 10.947 1.513 -10.543 1.00 84.00 83 PRO A N 1
ATOM 655 C CA . PRO A 1 83 ? 10.919 1.721 -11.988 1.00 84.00 83 PRO A CA 1
ATOM 656 C C . PRO A 1 83 ? 9.481 1.734 -12.511 1.00 84.00 83 PRO A C 1
ATOM 658 O O . PRO A 1 83 ? 8.605 1.053 -11.983 1.00 84.00 83 PRO A O 1
ATOM 661 N N . LYS A 1 84 ? 9.247 2.495 -13.581 1.00 84.38 84 LYS A N 1
ATOM 662 C CA . LYS A 1 84 ? 7.963 2.482 -14.275 1.00 84.38 84 LYS A CA 1
ATOM 663 C C . LYS A 1 84 ? 7.912 1.294 -15.225 1.00 84.38 84 LYS A C 1
ATOM 665 O O . LYS A 1 84 ? 8.691 1.227 -16.176 1.00 84.38 84 LYS A O 1
ATOM 670 N N . LEU A 1 85 ? 6.985 0.383 -14.970 1.00 85.88 85 LEU A N 1
ATOM 671 C CA . LEU A 1 85 ? 6.794 -0.845 -15.729 1.00 85.88 85 LEU A CA 1
ATOM 672 C C . LEU A 1 85 ? 5.330 -0.969 -16.163 1.00 85.88 85 LEU A C 1
ATOM 674 O O . LEU A 1 85 ? 4.463 -0.252 -15.673 1.00 85.88 85 LEU A O 1
ATOM 678 N N . ARG A 1 86 ? 5.058 -1.885 -17.094 1.00 86.12 86 ARG A N 1
ATOM 679 C CA . ARG A 1 86 ? 3.678 -2.283 -17.412 1.00 86.12 86 ARG A CA 1
ATOM 680 C C . ARG A 1 86 ? 3.093 -3.093 -16.261 1.00 86.12 86 ARG A C 1
ATOM 682 O O . ARG A 1 86 ? 3.828 -3.858 -15.642 1.00 86.12 86 ARG A O 1
ATOM 689 N N . ALA A 1 87 ? 1.784 -3.015 -16.058 1.00 86.38 87 ALA A N 1
ATOM 690 C CA . ALA A 1 87 ? 1.034 -3.694 -15.005 1.00 86.38 87 ALA A CA 1
ATOM 691 C C . ALA A 1 87 ? 1.462 -5.149 -14.768 1.00 86.38 87 ALA A C 1
ATOM 693 O O . ALA A 1 87 ? 1.802 -5.534 -13.654 1.00 86.38 87 ALA A O 1
ATOM 694 N N . LEU A 1 88 ? 1.530 -5.945 -15.839 1.00 85.62 88 LEU A N 1
ATOM 695 C CA . LEU A 1 88 ? 1.890 -7.366 -15.769 1.00 85.62 88 LEU A CA 1
ATOM 696 C C . LEU A 1 88 ? 3.313 -7.627 -15.258 1.00 85.62 88 LEU A C 1
ATOM 698 O O . LEU A 1 88 ? 3.588 -8.714 -14.768 1.00 85.62 88 LEU A O 1
ATOM 702 N N . ARG A 1 89 ? 4.227 -6.660 -15.387 1.00 87.50 89 ARG A N 1
ATOM 703 C CA . ARG A 1 89 ? 5.606 -6.789 -14.895 1.00 87.50 89 ARG A CA 1
ATOM 704 C C . ARG A 1 89 ? 5.722 -6.565 -13.391 1.00 87.50 89 ARG A C 1
ATOM 706 O O . ARG A 1 89 ? 6.730 -6.960 -12.837 1.00 87.50 89 ARG A O 1
ATOM 713 N N . TYR A 1 90 ? 4.720 -5.968 -12.748 1.00 85.31 90 TYR A N 1
ATOM 714 C CA . TYR 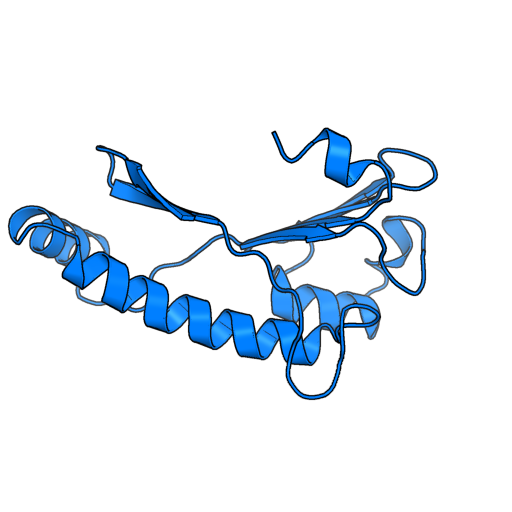A 1 90 ? 4.667 -5.886 -11.286 1.00 85.31 90 TYR A CA 1
ATOM 715 C C . TYR A 1 90 ? 4.167 -7.184 -10.631 1.00 85.31 90 TYR A C 1
ATOM 717 O O . TYR A 1 90 ? 4.237 -7.303 -9.415 1.00 85.31 90 TYR A O 1
ATOM 725 N N . LEU A 1 91 ? 3.651 -8.129 -11.427 1.00 86.56 91 LEU A N 1
ATOM 726 C CA . LEU A 1 91 ? 3.118 -9.426 -10.992 1.00 86.56 91 LEU A CA 1
ATOM 727 C C . LEU A 1 91 ? 4.026 -10.587 -11.436 1.00 86.56 91 LEU A C 1
ATOM 729 O O . LEU A 1 91 ? 3.549 -11.628 -11.890 1.00 86.56 91 LEU A O 1
ATOM 733 N N . ASP A 1 92 ? 5.340 -10.366 -11.440 1.00 84.81 92 ASP A N 1
ATOM 734 C CA . ASP A 1 92 ? 6.323 -11.330 -11.939 1.00 84.81 92 ASP A CA 1
ATOM 735 C C . ASP A 1 92 ? 6.787 -12.356 -10.889 1.00 84.81 92 ASP A C 1
ATOM 737 O O . ASP A 1 92 ? 7.549 -13.267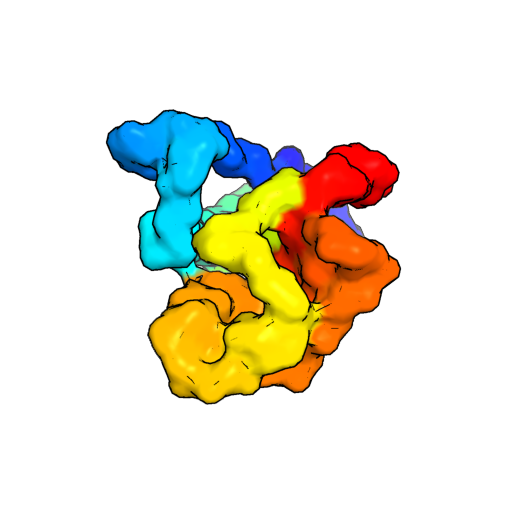 -11.221 1.00 84.81 92 ASP A O 1
ATOM 741 N N . GLY A 1 93 ? 6.298 -12.254 -9.651 1.00 82.50 93 GLY A N 1
ATOM 742 C CA . GLY A 1 93 ? 6.659 -13.107 -8.523 1.00 82.50 93 GLY A CA 1
ATOM 743 C C . GLY A 1 93 ? 8.034 -12.816 -7.921 1.00 82.50 93 GLY A C 1
ATOM 744 O O . GLY A 1 93 ? 8.477 -13.582 -7.062 1.00 82.50 93 GLY A O 1
ATOM 745 N N . ASP A 1 94 ? 8.714 -11.758 -8.368 1.00 87.12 94 ASP A N 1
ATOM 746 C CA . ASP A 1 94 ? 10.064 -11.406 -7.928 1.00 87.12 94 ASP A CA 1
ATOM 747 C C . ASP A 1 94 ? 10.034 -10.322 -6.826 1.00 87.12 94 ASP A C 1
ATOM 749 O O . ASP A 1 94 ? 9.006 -10.063 -6.190 1.00 87.12 94 ASP A O 1
ATOM 753 N N . ALA A 1 95 ? 11.178 -9.684 -6.567 1.00 86.25 95 ALA A N 1
ATOM 754 C CA . ALA A 1 95 ? 11.355 -8.683 -5.517 1.00 86.25 95 ALA A CA 1
ATOM 755 C C . ALA A 1 95 ? 10.315 -7.545 -5.553 1.00 86.25 95 ALA A C 1
ATOM 757 O O . ALA A 1 95 ? 9.835 -7.129 -4.500 1.00 86.25 95 ALA A O 1
ATOM 758 N N . LEU A 1 96 ? 9.921 -7.073 -6.742 1.00 85.31 96 LEU A N 1
ATOM 759 C CA . LEU A 1 96 ? 8.948 -5.982 -6.882 1.00 85.31 96 LEU A CA 1
ATOM 760 C C . LEU A 1 96 ? 7.555 -6.386 -6.388 1.00 85.31 96 LEU A C 1
ATOM 762 O O . LEU A 1 96 ? 6.915 -5.629 -5.658 1.00 85.31 96 LEU A O 1
ATOM 766 N N . GLU A 1 97 ? 7.090 -7.584 -6.750 1.00 88.38 97 GLU A N 1
ATOM 767 C CA . GLU A 1 97 ? 5.813 -8.101 -6.254 1.00 88.38 97 GLU A CA 1
ATOM 768 C C . GLU A 1 97 ? 5.871 -8.314 -4.736 1.00 88.38 97 GLU A C 1
ATOM 770 O O . GLU A 1 97 ? 4.916 -7.999 -4.027 1.00 88.38 97 GLU A O 1
ATOM 775 N N . ALA A 1 98 ? 7.005 -8.795 -4.216 1.00 88.88 98 ALA A N 1
ATOM 776 C CA . ALA A 1 98 ? 7.196 -8.980 -2.782 1.00 88.88 98 ALA A CA 1
ATOM 777 C C . ALA A 1 98 ? 7.113 -7.657 -2.000 1.00 88.88 98 ALA A C 1
ATOM 779 O O . ALA A 1 98 ? 6.476 -7.624 -0.949 1.00 88.88 98 ALA A O 1
ATOM 780 N N . GLU A 1 99 ? 7.697 -6.566 -2.508 1.00 87.94 99 GLU A N 1
ATOM 781 C CA . GLU A 1 99 ? 7.581 -5.230 -1.902 1.00 87.94 99 GLU A CA 1
ATOM 782 C C . GLU A 1 99 ? 6.139 -4.706 -1.933 1.00 87.94 99 GLU A C 1
ATOM 784 O O . GLU A 1 99 ? 5.640 -4.195 -0.928 1.00 87.94 99 GLU A O 1
ATOM 789 N N . LEU A 1 100 ? 5.429 -4.886 -3.053 1.00 89.00 100 LEU A N 1
ATOM 790 C CA . LEU A 1 100 ? 4.015 -4.514 -3.158 1.00 89.00 100 LEU A CA 1
ATOM 791 C C . LEU A 1 100 ? 3.158 -5.290 -2.152 1.00 89.00 100 LEU A C 1
ATOM 793 O O . LEU A 1 100 ? 2.313 -4.697 -1.474 1.00 89.00 100 LEU A O 1
ATOM 797 N N . LYS A 1 101 ? 3.421 -6.590 -1.979 1.00 90.69 101 LYS A N 1
ATOM 798 C CA . LYS A 1 101 ? 2.701 -7.436 -1.017 1.00 90.69 101 LYS A CA 1
ATOM 799 C C . LYS A 1 101 ? 2.803 -6.955 0.422 1.00 90.69 101 LYS A C 1
ATOM 801 O O . LYS A 1 101 ? 1.855 -7.131 1.183 1.00 90.69 101 LYS A O 1
ATOM 806 N N . GLN A 1 102 ? 3.894 -6.290 0.798 1.00 87.50 102 GLN A N 1
ATOM 807 C CA . GLN A 1 102 ? 4.016 -5.713 2.141 1.00 87.50 102 GLN A CA 1
ATOM 808 C C . GLN A 1 102 ? 2.996 -4.595 2.406 1.00 87.50 102 GLN A C 1
ATOM 810 O O . GLN A 1 102 ? 2.664 -4.315 3.556 1.00 87.50 102 GLN A O 1
ATOM 815 N N . VAL A 1 103 ? 2.519 -3.935 1.349 1.00 88.19 103 VAL A N 1
ATOM 816 C CA . VAL A 1 103 ? 1.759 -2.685 1.430 1.00 88.19 103 VAL A CA 1
ATOM 817 C C . VAL A 1 103 ? 0.280 -2.887 1.075 1.00 88.19 103 VAL A C 1
ATOM 819 O O . VAL A 1 103 ? -0.599 -2.321 1.736 1.00 88.19 103 VAL A O 1
ATOM 822 N N . ILE A 1 104 ? 0.001 -3.706 0.055 1.00 91.12 104 ILE A N 1
ATOM 823 C CA . ILE A 1 104 ? -1.357 -3.994 -0.441 1.00 91.12 104 ILE A CA 1
ATOM 824 C C . ILE A 1 104 ? -1.801 -5.451 -0.241 1.00 91.12 104 ILE A C 1
ATOM 826 O O . ILE A 1 104 ? -2.929 -5.785 -0.599 1.00 91.12 104 ILE A O 1
ATOM 830 N N . GLY A 1 105 ? -0.959 -6.293 0.366 1.00 90.56 105 GLY A N 1
ATOM 831 C CA . GLY A 1 105 ? -1.235 -7.718 0.554 1.00 90.56 105 GLY A CA 1
ATOM 832 C C . GLY A 1 105 ? -1.104 -8.525 -0.741 1.00 9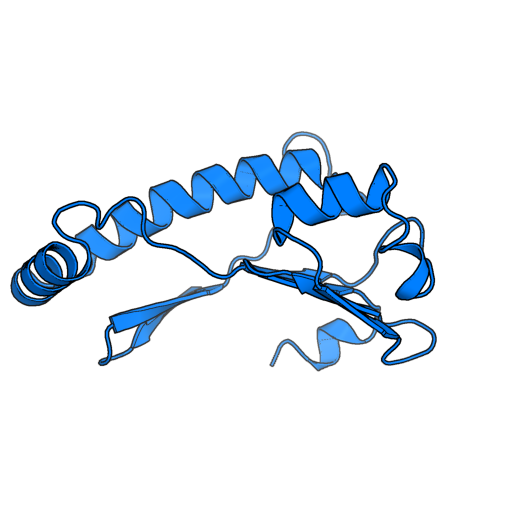0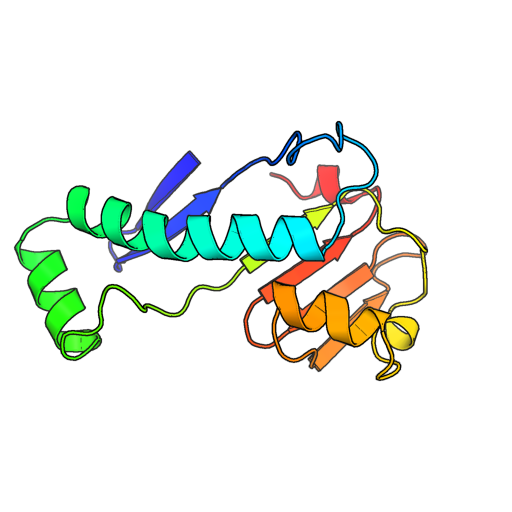.56 105 GLY A C 1
ATOM 833 O O . GLY A 1 105 ? -0.461 -8.080 -1.692 1.00 90.56 105 GLY A O 1
ATOM 834 N N . ASP A 1 106 ? -1.690 -9.720 -0.790 1.00 91.25 106 ASP A N 1
ATOM 835 C CA . ASP A 1 106 ? -1.537 -10.633 -1.926 1.00 91.25 106 ASP A CA 1
ATOM 836 C C . ASP A 1 106 ? -2.076 -10.006 -3.217 1.00 91.25 106 ASP A C 1
ATOM 838 O O . ASP A 1 106 ? -3.272 -9.742 -3.362 1.00 91.25 106 ASP A O 1
ATOM 842 N N . THR A 1 107 ? -1.177 -9.771 -4.173 1.00 90.31 107 THR A N 1
ATOM 843 C CA . THR A 1 107 ? -1.472 -9.150 -5.464 1.00 90.31 107 THR A CA 1
ATOM 844 C C . THR A 1 107 ? -2.328 -10.062 -6.342 1.00 90.31 107 THR A C 1
ATOM 846 O O . THR A 1 107 ? -1.943 -11.190 -6.644 1.00 90.31 107 THR A O 1
ATOM 849 N N . GLN A 1 108 ? -3.485 -9.565 -6.787 1.00 88.25 108 GLN A N 1
ATOM 850 C CA . GLN A 1 108 ? -4.461 -10.333 -7.572 1.00 88.25 108 GLN A CA 1
ATOM 851 C C . GLN A 1 108 ? -4.486 -9.908 -9.040 1.00 88.25 108 GLN A C 1
ATOM 853 O O . GLN A 1 108 ? -4.401 -10.737 -9.948 1.00 88.25 108 GLN A O 1
ATOM 858 N N . HIS A 1 109 ? -4.622 -8.603 -9.281 1.00 88.56 109 HIS A N 1
ATOM 859 C CA . HIS A 1 109 ? -4.817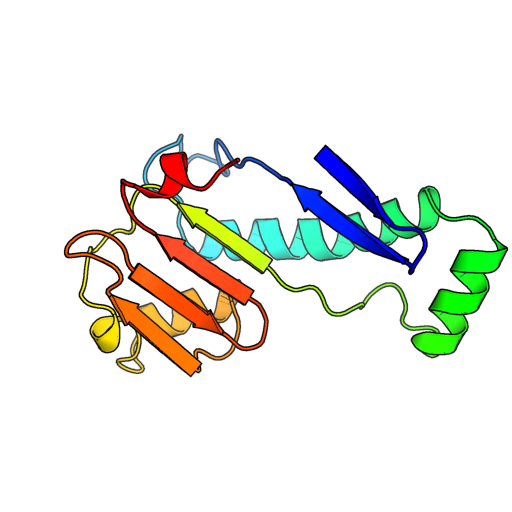 -8.048 -10.616 1.00 88.56 109 HIS A CA 1
ATOM 860 C C . HIS A 1 109 ? -4.051 -6.740 -10.774 1.00 88.56 109 HIS A C 1
ATOM 862 O O . HIS A 1 109 ? -4.009 -5.925 -9.856 1.00 88.56 109 HIS A O 1
ATOM 868 N N . ALA A 1 110 ? -3.495 -6.513 -11.960 1.00 90.75 110 ALA A N 1
ATOM 869 C CA . ALA A 1 110 ? -2.871 -5.253 -12.323 1.00 90.75 110 ALA A CA 1
ATOM 870 C C . ALA A 1 110 ? -3.360 -4.827 -13.710 1.00 90.75 110 ALA A C 1
ATOM 872 O O . ALA A 1 110 ? -3.453 -5.655 -14.619 1.00 90.75 110 ALA A O 1
ATOM 873 N N . PHE A 1 111 ? -3.658 -3.540 -13.871 1.00 90.31 111 PHE A N 1
ATOM 874 C CA . PHE A 1 111 ? -4.178 -2.963 -15.106 1.00 90.31 111 PHE A CA 1
ATOM 875 C C . PHE A 1 111 ? -3.397 -1.707 -15.483 1.00 90.31 111 PHE A C 1
ATOM 877 O O . PHE A 1 111 ? -3.185 -0.827 -14.651 1.00 90.31 111 PHE A O 1
ATOM 884 N N . ASP A 1 112 ? -3.006 -1.618 -16.752 1.00 89.94 112 ASP A N 1
ATOM 885 C CA . ASP A 1 112 ? -2.529 -0.377 -17.359 1.00 89.94 112 ASP A CA 1
ATOM 886 C C . ASP A 1 112 ? -3.772 0.445 -17.745 1.00 89.94 112 ASP A C 1
ATOM 888 O O . ASP A 1 112 ? -4.524 0.047 -18.638 1.00 89.94 112 ASP A O 1
ATOM 892 N N . ILE A 1 113 ? -4.038 1.549 -17.043 1.00 86.69 113 ILE A N 1
ATOM 893 C CA . ILE A 1 113 ? -5.190 2.424 -17.333 1.00 86.69 113 ILE A CA 1
ATOM 894 C C . ILE A 1 113 ? -4.867 3.330 -18.521 1.00 86.69 113 ILE A C 1
ATOM 896 O O . ILE A 1 113 ? -5.690 3.525 -19.416 1.00 86.69 113 ILE A O 1
ATOM 900 N N . THR A 1 114 ? -3.641 3.851 -18.545 1.00 84.69 114 THR A N 1
ATOM 901 C CA . THR A 1 114 ? -3.069 4.602 -19.666 1.00 84.69 114 THR A CA 1
ATOM 902 C C . THR A 1 114 ? -1.646 4.103 -19.932 1.00 84.69 114 THR A C 1
ATOM 904 O O . THR A 1 114 ? -1.163 3.185 -19.274 1.00 84.69 114 THR A O 1
ATOM 907 N N . GLU A 1 115 ? -0.921 4.714 -20.875 1.00 80.56 115 GLU A N 1
ATOM 908 C CA . GLU A 1 115 ? 0.517 4.438 -21.044 1.00 80.56 115 GLU A CA 1
ATOM 909 C C . GLU A 1 115 ? 1.347 4.804 -19.800 1.00 80.56 115 GLU A C 1
ATOM 911 O O . GLU A 1 115 ? 2.499 4.377 -19.660 1.00 80.56 115 GLU A O 1
ATOM 916 N N . ASN A 1 116 ? 0.788 5.633 -18.912 1.00 82.56 116 ASN A N 1
ATOM 917 C CA . ASN A 1 116 ? 1.495 6.178 -17.767 1.00 82.56 116 ASN A CA 1
ATOM 918 C C . ASN A 1 116 ? 0.920 5.792 -16.409 1.00 82.56 116 ASN A C 1
ATOM 920 O O . ASN A 1 116 ? 1.678 5.863 -15.441 1.00 82.56 116 ASN A O 1
ATOM 924 N N . ASP A 1 117 ? -0.343 5.377 -16.358 1.00 86.12 117 ASP A N 1
ATOM 925 C CA . ASP A 1 117 ? -1.049 5.070 -15.121 1.00 86.12 117 ASP A CA 1
ATOM 926 C C . ASP A 1 117 ? -1.261 3.565 -14.973 1.00 86.12 117 ASP A C 1
ATOM 928 O O . ASP A 1 117 ? -1.778 2.898 -15.876 1.00 86.12 117 ASP A O 1
ATOM 932 N N . VAL A 1 118 ? -0.909 3.046 -13.801 1.00 89.69 118 VAL A N 1
ATOM 933 C CA . VAL A 1 118 ? -1.075 1.643 -13.435 1.00 89.69 118 VAL A CA 1
ATOM 934 C C . VAL A 1 118 ? -1.907 1.528 -12.165 1.00 89.69 118 VAL A C 1
ATOM 936 O O . VAL A 1 118 ? -1.767 2.322 -11.230 1.00 89.69 118 VAL A O 1
ATOM 939 N N . VAL A 1 119 ? -2.769 0.516 -12.127 1.00 91.19 119 VAL A N 1
ATOM 940 C CA . VAL A 1 119 ? -3.543 0.157 -10.938 1.00 91.19 119 VAL A CA 1
ATOM 941 C C . VAL A 1 119 ? -3.262 -1.279 -10.572 1.00 91.19 119 VAL A C 1
ATOM 943 O O . VAL A 1 119 ? -3.381 -2.167 -11.414 1.00 91.19 119 VAL A O 1
ATOM 946 N N . ILE A 1 120 ? -2.918 -1.502 -9.310 1.00 91.62 120 ILE A N 1
ATOM 947 C CA . ILE A 1 120 ? -2.609 -2.816 -8.760 1.00 91.62 120 ILE A CA 1
ATOM 948 C C . ILE A 1 120 ? -3.557 -3.080 -7.595 1.00 91.62 120 ILE A C 1
ATOM 950 O O . ILE A 1 120 ? -3.631 -2.299 -6.646 1.00 91.62 120 ILE A O 1
ATOM 954 N N . PHE A 1 121 ? -4.288 -4.185 -7.684 1.00 93.00 121 PHE A N 1
ATOM 955 C CA . PHE A 1 121 ? -5.219 -4.662 -6.673 1.00 93.00 121 PHE A CA 1
ATOM 956 C C . PHE A 1 121 ? -4.578 -5.799 -5.881 1.00 93.00 121 PHE A C 1
ATOM 958 O O . PHE A 1 121 ? -4.194 -6.822 -6.458 1.00 93.00 121 PHE A O 1
ATOM 965 N N . GLY A 1 122 ? -4.500 -5.619 -4.567 1.00 92.06 122 GLY A N 1
ATOM 966 C CA . GLY A 1 122 ? -4.217 -6.671 -3.600 1.00 92.06 122 GLY A CA 1
ATOM 967 C C . GLY A 1 122 ? -5.448 -6.991 -2.749 1.00 92.06 122 GLY A C 1
ATOM 968 O O . GLY A 1 122 ? -6.484 -6.329 -2.846 1.00 92.06 122 GLY A O 1
ATOM 969 N N . ASP A 1 123 ? -5.352 -8.020 -1.915 1.00 91.88 123 ASP A N 1
ATOM 970 C CA . ASP A 1 123 ? -6.435 -8.429 -1.011 1.00 91.88 123 ASP A CA 1
ATOM 971 C C . ASP A 1 123 ? -6.672 -7.443 0.152 1.00 91.88 123 ASP A C 1
ATOM 973 O O . ASP A 1 123 ? -7.797 -7.319 0.644 1.00 91.88 123 ASP A O 1
ATOM 977 N N . ALA A 1 124 ? -5.633 -6.708 0.556 1.00 89.94 124 ALA A N 1
ATOM 978 C CA . ALA A 1 124 ? -5.647 -5.753 1.661 1.00 89.94 124 ALA A CA 1
ATOM 979 C C . ALA A 1 124 ? -5.525 -4.287 1.202 1.00 89.94 124 ALA A C 1
ATOM 981 O O . ALA A 1 124 ? -5.513 -3.369 2.030 1.00 89.94 124 ALA A O 1
ATOM 982 N N . GLY A 1 125 ? -5.458 -4.022 -0.106 1.00 91.25 125 GLY A N 1
ATOM 983 C CA . GLY A 1 125 ? -5.359 -2.656 -0.603 1.00 91.25 125 GLY A CA 1
ATOM 984 C C . GLY A 1 125 ? -5.266 -2.497 -2.114 1.00 91.25 125 GLY A C 1
ATOM 985 O O . GLY A 1 125 ? -5.264 -3.455 -2.880 1.00 91.25 125 GLY A O 1
ATOM 986 N N . VAL A 1 126 ? -5.190 -1.239 -2.540 1.00 92.19 126 VAL A N 1
ATOM 987 C CA . VAL A 1 126 ? -5.065 -0.835 -3.941 1.00 92.19 126 VAL A CA 1
ATOM 988 C C . VAL A 1 126 ? -3.962 0.208 -4.065 1.00 92.19 126 VAL A C 1
ATOM 990 O O . VAL A 1 126 ? -3.890 1.138 -3.262 1.00 92.19 126 VAL A O 1
ATOM 993 N N . LEU A 1 127 ? -3.122 0.070 -5.087 1.00 90.56 127 LEU A N 1
ATOM 994 C CA . LEU A 1 127 ? -2.125 1.061 -5.473 1.00 90.56 127 LEU A CA 1
ATOM 995 C C . LEU A 1 127 ? -2.494 1.644 -6.837 1.00 90.56 127 LEU A C 1
ATOM 997 O O . LEU A 1 127 ? -2.571 0.916 -7.824 1.00 90.56 127 LEU A O 1
ATOM 1001 N N . PHE A 1 128 ? -2.697 2.956 -6.883 1.00 90.31 128 PHE A N 1
ATOM 1002 C CA . PHE A 1 128 ? -2.839 3.743 -8.101 1.00 90.31 128 PHE A CA 1
ATOM 1003 C C . PHE A 1 128 ? -1.577 4.589 -8.275 1.00 90.31 128 PHE A C 1
ATOM 1005 O O . PHE A 1 128 ? -1.281 5.434 -7.428 1.00 90.31 128 PHE A O 1
ATOM 1012 N N . ALA A 1 129 ? -0.836 4.376 -9.360 1.00 88.31 129 ALA A N 1
ATOM 1013 C CA . ALA A 1 129 ? 0.374 5.136 -9.646 1.00 88.31 129 ALA A CA 1
ATOM 1014 C C . ALA A 1 129 ? 0.356 5.703 -11.067 1.00 88.31 129 ALA A C 1
ATOM 1016 O O . ALA A 1 129 ? 0.276 4.942 -12.029 1.00 88.31 129 ALA A O 1
ATOM 1017 N N . GLY A 1 130 ? 0.484 7.023 -11.198 1.00 83.44 130 GLY A N 1
ATOM 1018 C CA . GLY A 1 130 ? 0.608 7.687 -12.491 1.00 83.44 130 GLY A CA 1
ATOM 1019 C C . GLY A 1 130 ? 0.369 9.202 -12.444 1.00 83.44 130 GLY A C 1
ATOM 1020 O O . GLY A 1 130 ? -0.258 9.698 -11.511 1.00 83.44 130 GLY A O 1
ATOM 1021 N N . PRO A 1 131 ? 0.884 9.969 -13.422 1.00 74.75 131 PRO A N 1
ATOM 1022 C CA . PRO A 1 131 ? 0.884 11.434 -13.395 1.00 74.75 131 PRO A CA 1
ATOM 1023 C C . PRO A 1 131 ? -0.519 12.052 -13.447 1.00 74.75 131 PRO A C 1
ATOM 1025 O O . PRO A 1 131 ? -0.701 13.193 -13.025 1.00 74.75 131 PRO A O 1
ATOM 1028 N N . ASP A 1 132 ? -1.516 11.314 -13.942 1.00 67.31 132 ASP A N 1
ATOM 1029 C CA . ASP A 1 132 ? -2.908 11.762 -13.955 1.00 67.31 132 ASP A CA 1
ATOM 1030 C C . ASP A 1 132 ? -3.639 11.471 -12.626 1.00 67.31 132 ASP A C 1
ATOM 1032 O O . ASP A 1 132 ? -4.809 11.826 -12.478 1.00 67.31 132 ASP A O 1
ATOM 1036 N N . CYS A 1 133 ? -2.965 10.907 -11.610 1.00 60.53 133 CYS A N 1
ATOM 1037 C CA . CYS A 1 133 ? -3.577 10.600 -10.313 1.00 60.53 133 CYS A CA 1
ATOM 1038 C C . CYS A 1 133 ? -4.153 11.836 -9.604 1.00 60.53 133 CYS A C 1
ATOM 1040 O O . CYS A 1 133 ? -5.198 11.742 -8.963 1.00 60.53 133 CYS A O 1
ATOM 1042 N N . ILE A 1 134 ? -3.528 13.007 -9.781 1.00 57.62 134 ILE A N 1
ATOM 1043 C CA . ILE A 1 134 ? -3.959 14.281 -9.178 1.00 57.62 134 ILE A CA 1
ATOM 1044 C C . ILE A 1 134 ? -5.351 14.684 -9.692 1.00 57.62 134 ILE A C 1
ATOM 1046 O O . ILE A 1 134 ? -6.137 15.296 -8.971 1.00 57.62 134 ILE A O 1
ATOM 1050 N N . ARG A 1 135 ? -5.713 14.301 -10.927 1.00 56.16 135 ARG A N 1
ATOM 1051 C CA . ARG A 1 135 ? -7.055 14.570 -11.477 1.00 56.16 135 ARG A CA 1
ATOM 1052 C C . ARG A 1 135 ? -8.152 13.757 -10.787 1.00 56.16 135 ARG A C 1
ATOM 1054 O O . ARG A 1 135 ? -9.321 14.109 -10.913 1.00 56.16 135 ARG A O 1
ATOM 1061 N N . HIS A 1 136 ? -7.783 12.704 -10.061 1.00 52.16 136 HIS A N 1
ATOM 1062 C CA . HIS A 1 136 ? -8.694 11.797 -9.370 1.00 52.16 136 HIS A CA 1
ATOM 1063 C C . HIS A 1 136 ? -8.665 11.951 -7.839 1.00 52.16 136 HIS A C 1
ATOM 1065 O O . HIS A 1 136 ? -9.316 11.180 -7.142 1.00 52.16 136 HIS A O 1
ATOM 1071 N N . GLU A 1 137 ? -7.969 12.962 -7.304 1.00 48.62 137 GLU A N 1
ATOM 1072 C CA . GLU A 1 137 ? -7.885 13.247 -5.859 1.00 48.62 137 GLU A CA 1
ATOM 1073 C C . GLU A 1 137 ? -9.110 14.025 -5.310 1.00 48.62 137 GLU A C 1
ATOM 1075 O O . GLU A 1 137 ? -9.072 14.526 -4.186 1.00 48.62 137 GLU A O 1
ATOM 1080 N N . THR A 1 138 ? -10.198 14.152 -6.090 1.00 37.03 138 THR A N 1
ATOM 1081 C CA . THR A 1 138 ? -11.402 14.945 -5.733 1.00 37.03 138 THR A CA 1
ATOM 1082 C C . THR A 1 138 ? -12.583 14.112 -5.263 1.00 37.03 138 THR A C 1
ATOM 1084 O O . THR A 1 138 ? -12.869 13.066 -5.884 1.00 37.03 138 THR A O 1
#

Sequence (138 aa):
GIRYQRDGVTLYGLKVEAIMDSVLNDLSLDNLARVMTDIHQDSSKVTESLTSKHQQNMLRMVFNGNQENRNKVNVFIAEKITPKLRALRYLDGDALEAELKQVIGDTQHAFDITENDVVIFGDAGVLFAGPDCIRHET

Organism: Micromonas pusilla (NCBI:txid38833)

pLDDT: mean 81.91, std 9.63, range [37.03, 93.0]

Secondary structure (DSSP, 8-state):
-EEE-TTS-EEE-----EETTEESS---HHHHHHHHHHHHHHHHHHHHHHS-HHHHHHHHHHTTT-GGG----EEEEES--SS---GGGGGSSSHHHHHHHHHH-SEEEEEESSSS-EEEEESSEEEEESGGGGGG--

Foldseek 3Di:
DWDADPVGDIDDDDDDQDFDPRGRPDDALVSVLVVVVVVLQVVLVVSVVVDDPVVVVVCCVVCVNPSSNDQAEDEAQEAADPPDDAFVVCVPPDPSVVSVCSPQNAWDDKHDPDPFWIWTHHPRYIYIYHNCSVVVPD

InterPro domains:
  IPR059590 MJ1566-like, N-terminal domain [PF27230] (1-132)

Radius of gyration: 16.74 Å; chains: 1; bounding box: 39×28×46 Å